Protein AF-A0A6G7YLN0-F1 (afdb_monomer)

Foldseek 3Di:
DDPDDPVLLVLLVVLLVLLLVLQCLQPVCLSVLLVVLLVLLVPFPDDSSLSSLLLLLLLVCLLVVPPCDPVNPPPDPDDPSNVVSSVSSSVSSVVQNCQADDPPPDPVSVVPPGRHRDPSSVVSSVSSNVSNVVRVVVVVVPPPPPDDPDD

Sequence (151 aa):
MSNFTPAERIEVDRQYRILVKALHELDPAHPRHLREALARAEQAPTDPTLARVLVAREVLRGVAWEGRSPLTVRDMTLPGELASALSDAEKLGRAIGRFAYPPRRGLLGMILKRKSFSQAGKEALMHCRAIGAAHERRQSARRPGRGLRQA

Structure (mmCIF, N/CA/C/O backbone):
data_AF-A0A6G7YLN0-F1
#
_entry.id   AF-A0A6G7YLN0-F1
#
loop_
_atom_site.group_PDB
_atom_site.id
_atom_site.type_symbol
_atom_site.label_atom_id
_atom_site.label_alt_id
_atom_site.label_comp_id
_atom_site.label_asym_id
_atom_site.label_entity_id
_atom_site.label_seq_id
_atom_site.pdbx_PDB_ins_code
_atom_site.Cartn_x
_atom_site.Cartn_y
_atom_site.Cartn_z
_atom_site.occupancy
_atom_site.B_iso_or_equiv
_atom_site.auth_seq_id
_atom_site.auth_comp_id
_atom_site.auth_asym_id
_atom_site.auth_atom_id
_atom_site.pdbx_PDB_model_num
ATOM 1 N N . MET A 1 1 ? 16.817 -5.044 -12.549 1.00 52.00 1 MET A N 1
ATOM 2 C CA . MET A 1 1 ? 17.104 -3.590 -12.518 1.00 52.00 1 MET A CA 1
ATOM 3 C C . MET A 1 1 ? 15.794 -2.816 -12.577 1.00 52.00 1 MET A C 1
ATOM 5 O O . MET A 1 1 ? 14.914 -3.203 -13.336 1.00 52.00 1 MET A O 1
ATOM 9 N N . SER A 1 2 ? 15.646 -1.775 -11.757 1.00 61.53 2 SER A N 1
ATOM 10 C CA . SER A 1 2 ? 14.411 -0.992 -11.626 1.00 61.53 2 SER A CA 1
ATOM 11 C C . SER A 1 2 ? 14.305 0.121 -12.660 1.00 61.53 2 SER A C 1
ATOM 13 O O . SER A 1 2 ? 15.196 0.963 -12.748 1.00 61.53 2 SER A O 1
ATOM 15 N N . ASN A 1 3 ? 13.194 0.153 -13.400 1.00 75.62 3 ASN A N 1
ATOM 16 C CA . ASN A 1 3 ? 12.908 1.175 -14.414 1.00 75.62 3 ASN A CA 1
ATOM 17 C C . ASN A 1 3 ? 12.217 2.435 -13.844 1.00 75.62 3 ASN A C 1
ATOM 19 O O . ASN A 1 3 ? 11.690 3.234 -14.615 1.00 75.62 3 ASN A O 1
ATOM 23 N N . PHE A 1 4 ? 12.154 2.602 -12.517 1.00 84.69 4 PHE A N 1
ATOM 24 C CA . PHE A 1 4 ? 11.645 3.834 -11.902 1.00 84.69 4 PHE A CA 1
ATOM 25 C C . PHE A 1 4 ? 12.678 4.957 -12.004 1.00 84.69 4 PHE A C 1
ATOM 27 O O . PHE A 1 4 ? 13.849 4.749 -11.661 1.00 84.69 4 PHE A O 1
ATOM 34 N N . THR A 1 5 ? 12.239 6.146 -12.426 1.00 88.19 5 THR A N 1
ATOM 35 C CA . THR A 1 5 ? 13.101 7.338 -12.465 1.00 88.19 5 THR A CA 1
ATOM 36 C C . THR A 1 5 ? 13.426 7.814 -11.043 1.00 88.19 5 THR A C 1
ATOM 38 O O . THR A 1 5 ? 12.644 7.561 -10.124 1.00 88.19 5 THR A O 1
ATOM 41 N N . PRO A 1 6 ? 14.540 8.533 -10.816 1.00 89.56 6 PRO A N 1
ATOM 42 C CA . PRO A 1 6 ? 14.854 9.076 -9.491 1.00 89.56 6 PRO A CA 1
ATOM 43 C C . PRO A 1 6 ? 13.720 9.924 -8.894 1.00 89.56 6 PRO A C 1
ATOM 45 O O . PRO A 1 6 ? 13.402 9.783 -7.716 1.00 89.56 6 PRO A O 1
ATOM 48 N N . ALA A 1 7 ? 13.054 10.738 -9.721 1.00 88.38 7 ALA A N 1
ATOM 49 C CA . ALA A 1 7 ? 11.911 11.548 -9.304 1.00 88.38 7 ALA A CA 1
ATOM 50 C C . ALA A 1 7 ? 10.719 10.690 -8.845 1.00 88.38 7 ALA A C 1
ATOM 52 O O . ALA A 1 7 ? 10.096 10.991 -7.831 1.00 88.38 7 ALA A O 1
ATOM 53 N N . GLU A 1 8 ? 10.430 9.586 -9.542 1.00 89.06 8 GLU A N 1
ATOM 54 C CA . GLU A 1 8 ? 9.356 8.665 -9.152 1.00 89.06 8 GLU A CA 1
ATOM 55 C C . GLU A 1 8 ? 9.647 7.973 -7.824 1.00 89.06 8 GLU A C 1
ATOM 57 O O . GLU A 1 8 ? 8.735 7.786 -7.026 1.00 89.06 8 GLU A O 1
ATOM 62 N N . ARG A 1 9 ? 10.908 7.618 -7.562 1.00 92.25 9 ARG A N 1
ATOM 63 C CA . ARG A 1 9 ? 11.304 7.001 -6.288 1.00 92.25 9 ARG A CA 1
ATOM 64 C C . ARG A 1 9 ? 11.085 7.960 -5.120 1.00 92.25 9 ARG A C 1
ATOM 66 O O . ARG A 1 9 ? 10.458 7.577 -4.137 1.00 92.25 9 ARG A O 1
ATOM 73 N N . I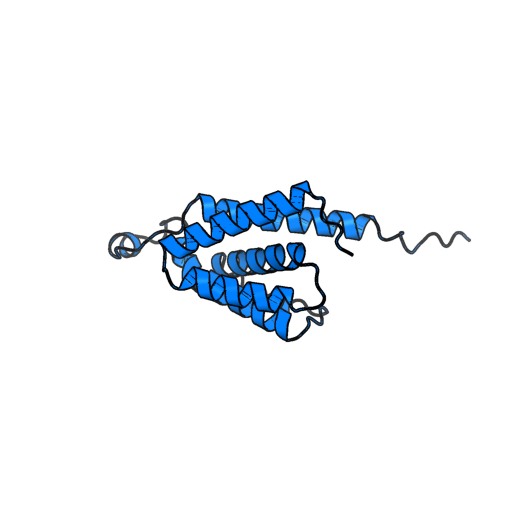LE A 1 10 ? 11.532 9.211 -5.269 1.00 93.00 10 ILE A N 1
ATOM 74 C CA . ILE A 1 10 ? 11.332 10.272 -4.269 1.00 93.00 10 ILE A CA 1
ATOM 75 C C . ILE A 1 10 ? 9.841 10.486 -4.005 1.00 93.00 10 ILE A C 1
ATOM 77 O O . ILE A 1 10 ? 9.420 10.583 -2.851 1.00 93.00 10 ILE A O 1
ATOM 81 N N . GLU A 1 11 ? 9.036 10.535 -5.065 1.00 92.19 11 GLU A N 1
ATOM 82 C CA . GLU A 1 11 ? 7.601 10.750 -4.929 1.00 92.19 11 GLU A CA 1
ATOM 83 C C . GLU A 1 11 ? 6.911 9.557 -4.255 1.00 92.19 11 GLU A C 1
ATOM 85 O O . GLU A 1 11 ? 6.140 9.753 -3.319 1.00 92.19 11 GLU A O 1
ATOM 90 N N . VAL A 1 12 ? 7.236 8.317 -4.634 1.00 92.06 12 VAL A N 1
ATOM 91 C CA . VAL A 1 12 ? 6.708 7.114 -3.968 1.00 92.06 12 VAL A CA 1
ATOM 92 C C . VAL A 1 12 ? 7.073 7.102 -2.481 1.00 92.06 12 VAL A C 1
ATOM 94 O O . VAL A 1 12 ? 6.205 6.842 -1.647 1.00 92.06 12 VAL A O 1
ATOM 97 N N . ASP A 1 13 ? 8.314 7.435 -2.121 1.00 93.00 13 ASP A N 1
ATOM 98 C CA . ASP A 1 13 ? 8.737 7.519 -0.720 1.00 93.00 13 ASP A CA 1
ATOM 99 C C . ASP A 1 13 ? 7.973 8.597 0.054 1.00 93.00 13 ASP A C 1
ATOM 101 O O . ASP A 1 13 ? 7.529 8.371 1.186 1.00 93.00 13 ASP A O 1
ATOM 105 N N . ARG A 1 14 ? 7.783 9.772 -0.554 1.00 93.25 14 ARG A N 1
ATOM 106 C CA . ARG A 1 14 ? 7.001 10.865 0.030 1.00 93.25 14 ARG A CA 1
ATOM 107 C C . ARG A 1 14 ? 5.558 10.434 0.283 1.00 93.25 14 ARG A C 1
ATOM 109 O O . ARG A 1 14 ? 5.064 10.610 1.398 1.00 93.25 14 ARG A O 1
ATOM 116 N N . GLN A 1 15 ? 4.904 9.838 -0.711 1.00 91.31 15 GLN A N 1
ATOM 117 C CA . GLN A 1 15 ? 3.523 9.375 -0.586 1.00 91.31 15 GLN A CA 1
ATOM 118 C C . GLN A 1 15 ? 3.396 8.253 0.449 1.00 91.31 15 GLN A C 1
ATOM 120 O O . GLN A 1 15 ? 2.476 8.254 1.268 1.00 91.31 15 GLN A O 1
ATOM 125 N N . TYR A 1 16 ? 4.372 7.349 0.514 1.00 91.00 16 TYR A N 1
ATOM 126 C CA . TYR A 1 16 ? 4.400 6.304 1.530 1.00 91.00 16 TYR A CA 1
ATOM 127 C C . TYR A 1 16 ? 4.506 6.870 2.958 1.00 91.00 16 TYR A C 1
ATOM 129 O O . TYR A 1 16 ? 3.818 6.407 3.869 1.00 91.00 16 TYR A O 1
ATOM 137 N N . ARG A 1 17 ? 5.304 7.926 3.176 1.00 93.06 17 ARG A N 1
ATOM 138 C CA . ARG A 1 17 ? 5.377 8.620 4.479 1.00 93.06 17 ARG A CA 1
ATOM 139 C C . ARG A 1 17 ? 4.051 9.283 4.859 1.00 93.06 17 ARG A C 1
ATOM 141 O O . ARG A 1 17 ? 3.651 9.206 6.022 1.00 93.06 17 ARG A O 1
ATOM 148 N N . ILE A 1 18 ? 3.361 9.897 3.896 1.00 92.38 18 ILE A N 1
ATOM 149 C CA . ILE A 1 18 ? 2.029 10.487 4.106 1.00 92.38 18 ILE A CA 1
ATOM 150 C C . ILE A 1 18 ? 1.026 9.400 4.515 1.00 92.38 18 ILE A C 1
ATOM 152 O O . ILE A 1 18 ? 0.301 9.574 5.495 1.00 92.38 18 ILE A O 1
ATOM 156 N N . LEU A 1 19 ? 1.040 8.253 3.830 1.00 90.50 19 LEU A N 1
ATOM 157 C CA . LEU A 1 19 ? 0.207 7.097 4.166 1.00 90.50 19 LEU A CA 1
ATOM 158 C C . LEU A 1 19 ? 0.468 6.592 5.594 1.00 90.50 19 LEU A C 1
ATOM 160 O O . LEU A 1 19 ? -0.474 6.390 6.357 1.00 90.50 19 LEU A O 1
ATOM 164 N N . VAL A 1 20 ? 1.736 6.426 5.982 1.00 92.69 20 VAL A N 1
ATOM 165 C CA . VAL A 1 20 ? 2.116 6.003 7.341 1.00 92.69 20 VAL A CA 1
ATOM 166 C C . VAL A 1 20 ? 1.573 6.968 8.397 1.00 92.69 20 VAL A C 1
ATOM 168 O O . VAL A 1 20 ? 1.029 6.524 9.409 1.00 92.69 20 VAL A O 1
ATOM 171 N N . LYS A 1 21 ? 1.679 8.282 8.162 1.00 92.31 21 LYS A N 1
ATOM 172 C CA . LYS A 1 21 ? 1.144 9.297 9.077 1.00 92.31 21 LYS A CA 1
ATOM 173 C C . LYS A 1 21 ? -0.383 9.209 9.185 1.00 92.31 21 LYS A C 1
ATOM 175 O O . LYS A 1 21 ? -0.911 9.184 10.292 1.00 92.31 21 LYS A O 1
ATOM 180 N N . ALA A 1 22 ? -1.077 9.076 8.054 1.00 88.75 22 ALA A N 1
ATOM 181 C CA . ALA A 1 22 ? -2.532 8.922 8.011 1.00 88.75 22 ALA A CA 1
ATOM 182 C C . ALA A 1 22 ? -3.019 7.666 8.758 1.00 88.75 22 ALA A C 1
ATOM 184 O O . ALA A 1 22 ? -4.047 7.685 9.433 1.00 88.75 22 ALA A O 1
ATOM 185 N N . LEU A 1 23 ? -2.269 6.566 8.662 1.00 89.75 23 LEU A N 1
ATOM 186 C CA . LEU A 1 23 ? -2.560 5.331 9.388 1.00 89.75 23 LEU A CA 1
ATOM 187 C C . LEU A 1 23 ? -2.331 5.470 10.894 1.00 89.75 23 LEU A C 1
ATOM 189 O O . LEU A 1 23 ? -3.152 4.980 11.6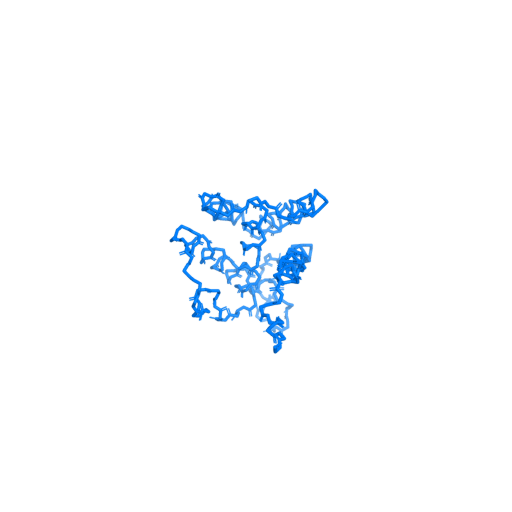65 1.00 89.75 23 LEU A O 1
ATOM 193 N N . HIS A 1 24 ? -1.259 6.155 11.301 1.00 90.81 24 HIS A N 1
ATOM 194 C CA . HIS A 1 24 ? -0.968 6.436 12.709 1.00 90.81 24 HIS A CA 1
ATOM 195 C C . HIS A 1 24 ? -2.080 7.259 13.372 1.00 90.81 24 HIS A C 1
ATOM 197 O O . HIS A 1 24 ? -2.433 7.021 14.526 1.00 90.81 24 HIS A O 1
ATOM 203 N N . GLU A 1 25 ? -2.646 8.224 12.641 1.00 87.19 25 GLU A N 1
ATOM 204 C CA . GLU A 1 25 ? -3.766 9.032 13.129 1.00 87.19 25 GLU A CA 1
ATOM 205 C C . GLU A 1 25 ? -4.978 8.159 13.473 1.00 87.19 25 GLU A C 1
ATOM 207 O O . GLU A 1 25 ? -5.598 8.393 14.508 1.00 87.19 25 GLU A O 1
ATOM 212 N N . LEU A 1 26 ? -5.266 7.116 12.683 1.00 84.94 26 LEU A N 1
ATOM 213 C CA . LEU A 1 26 ? -6.323 6.143 12.977 1.00 84.94 26 LEU A CA 1
ATOM 214 C C . LEU A 1 26 ? -5.987 5.254 14.178 1.00 84.94 26 LEU A C 1
ATOM 216 O O . LEU A 1 26 ? -6.759 5.196 15.137 1.00 84.94 26 LEU A O 1
ATOM 220 N N . ASP A 1 27 ? -4.853 4.562 14.109 1.00 88.06 27 ASP A N 1
ATOM 221 C CA . ASP A 1 27 ? -4.390 3.612 15.117 1.00 88.06 27 ASP A CA 1
ATOM 222 C C . ASP A 1 27 ? -2.848 3.589 15.126 1.00 88.06 27 ASP A C 1
ATOM 224 O O . ASP A 1 27 ? -2.238 3.292 14.090 1.00 88.06 27 ASP A O 1
ATOM 228 N N . PRO A 1 28 ? -2.194 3.860 16.272 1.00 88.88 28 PRO A N 1
ATOM 229 C CA . PRO A 1 28 ? -0.738 3.796 16.395 1.00 88.88 28 PRO A CA 1
ATOM 230 C C . PRO A 1 28 ? -0.116 2.442 16.011 1.00 88.88 28 PRO A C 1
ATOM 232 O O . PRO A 1 28 ? 1.067 2.400 15.666 1.00 88.88 28 PRO A O 1
ATOM 235 N N . ALA A 1 29 ? -0.881 1.344 16.027 1.00 90.75 29 ALA A N 1
ATOM 236 C CA . ALA A 1 29 ? -0.414 0.021 15.614 1.00 90.75 29 ALA A CA 1
ATOM 237 C C . ALA A 1 29 ? -0.374 -0.167 14.084 1.00 90.75 29 ALA A C 1
ATOM 239 O O . ALA A 1 29 ? 0.461 -0.918 13.575 1.00 90.75 29 ALA A O 1
ATOM 240 N N . HIS A 1 30 ? -1.216 0.534 13.313 1.00 91.75 30 HIS A N 1
ATOM 241 C CA . HIS A 1 30 ? -1.281 0.368 11.853 1.00 91.75 30 HIS A CA 1
ATOM 242 C C . HIS A 1 30 ? 0.045 0.651 11.118 1.00 91.75 30 HIS A C 1
ATOM 244 O O . HIS A 1 30 ? 0.397 -0.129 10.229 1.00 91.75 30 HIS A O 1
ATOM 250 N N . PRO A 1 31 ? 0.821 1.702 11.459 1.00 92.94 31 PRO A N 1
ATOM 251 C CA . PRO A 1 31 ? 2.152 1.920 10.894 1.00 92.94 31 PRO A CA 1
ATOM 252 C C . PRO A 1 31 ? 3.094 0.730 11.036 1.00 92.94 31 PRO A C 1
ATOM 254 O O . PRO A 1 31 ? 3.891 0.475 10.135 1.00 92.94 31 PRO A O 1
ATOM 257 N N . ARG A 1 32 ? 3.027 0.013 12.164 1.00 93.81 32 ARG A N 1
ATOM 258 C CA . ARG A 1 32 ? 3.877 -1.149 12.417 1.00 93.81 32 ARG A CA 1
ATOM 259 C C . ARG A 1 32 ? 3.518 -2.285 11.464 1.00 93.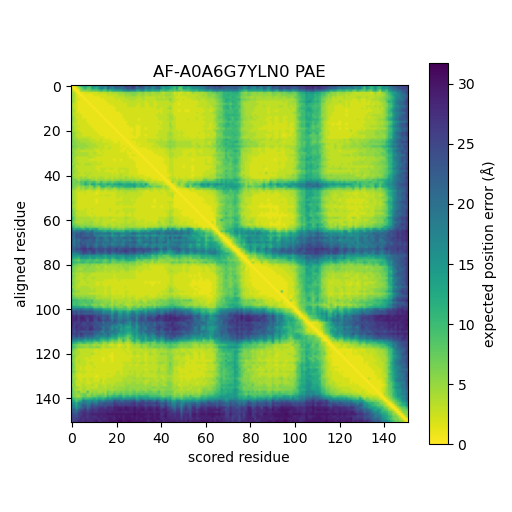81 32 ARG A C 1
ATOM 261 O O . ARG A 1 32 ? 4.399 -2.749 10.749 1.00 93.81 32 ARG A O 1
ATOM 268 N N . HIS A 1 33 ? 2.235 -2.634 11.367 1.00 93.12 33 HIS A N 1
ATOM 269 C CA . HIS A 1 33 ? 1.767 -3.663 10.433 1.00 93.12 33 HIS A CA 1
ATOM 270 C C . HIS A 1 33 ? 2.104 -3.319 8.976 1.00 93.12 33 HIS A C 1
ATOM 272 O O . HIS A 1 33 ? 2.536 -4.183 8.215 1.00 93.12 33 HIS A O 1
ATOM 278 N N . LEU A 1 34 ? 1.966 -2.045 8.585 1.00 93.19 34 LEU A N 1
ATOM 279 C CA . LEU A 1 34 ? 2.326 -1.599 7.240 1.00 93.19 34 LEU A CA 1
ATOM 280 C C . LEU A 1 34 ? 3.836 -1.752 6.969 1.00 93.19 34 LEU A C 1
ATOM 282 O O . LEU A 1 34 ? 4.221 -2.221 5.900 1.00 93.19 34 LEU A O 1
ATOM 286 N N . ARG A 1 35 ? 4.699 -1.384 7.926 1.00 93.12 35 ARG A N 1
ATOM 287 C CA . ARG A 1 35 ? 6.158 -1.558 7.797 1.00 93.12 35 ARG A CA 1
ATOM 288 C C . ARG A 1 35 ? 6.564 -3.029 7.742 1.00 93.12 35 ARG A C 1
ATOM 290 O O . ARG A 1 35 ? 7.417 -3.370 6.936 1.00 93.12 35 ARG A O 1
ATOM 297 N N . GLU A 1 36 ? 5.946 -3.889 8.549 1.00 93.00 36 GLU A N 1
ATOM 298 C CA . GLU A 1 36 ? 6.187 -5.341 8.536 1.00 93.00 36 GLU A CA 1
ATOM 299 C C . GLU A 1 36 ? 5.753 -5.983 7.206 1.00 93.00 36 GLU A C 1
ATOM 301 O O . GLU A 1 36 ? 6.430 -6.873 6.689 1.00 93.00 36 GLU A O 1
ATOM 306 N N . ALA A 1 37 ? 4.644 -5.524 6.615 1.00 91.25 37 ALA A N 1
ATOM 307 C CA . ALA A 1 37 ? 4.235 -5.935 5.274 1.00 91.25 37 ALA A CA 1
ATOM 308 C C . ALA A 1 37 ? 5.228 -5.448 4.206 1.00 91.25 37 ALA A C 1
ATOM 310 O O . ALA A 1 37 ? 5.649 -6.238 3.364 1.00 91.25 37 ALA A O 1
ATOM 311 N N . LEU A 1 38 ? 5.655 -4.181 4.258 1.00 92.12 38 LEU A N 1
ATOM 312 C CA . LEU A 1 38 ? 6.628 -3.653 3.300 1.00 92.12 38 LEU A CA 1
ATOM 313 C C . LEU A 1 38 ? 7.982 -4.361 3.393 1.00 92.12 38 LEU A C 1
ATOM 315 O O . LEU A 1 38 ? 8.513 -4.740 2.359 1.00 92.12 38 LEU A O 1
ATOM 319 N N . ALA A 1 39 ? 8.512 -4.583 4.597 1.00 91.81 39 ALA A N 1
ATOM 320 C CA . ALA A 1 39 ? 9.800 -5.249 4.776 1.00 91.81 39 ALA A CA 1
ATOM 321 C C . ALA A 1 39 ? 9.802 -6.653 4.148 1.00 91.81 39 ALA A C 1
ATOM 323 O O . ALA A 1 39 ? 10.746 -7.014 3.453 1.00 91.81 39 ALA A O 1
ATOM 324 N N . ARG A 1 40 ? 8.710 -7.415 4.310 1.00 89.38 40 ARG A N 1
ATOM 325 C CA . ARG A 1 40 ? 8.535 -8.714 3.638 1.00 89.38 40 ARG A CA 1
ATOM 326 C C . ARG A 1 40 ? 8.391 -8.580 2.121 1.00 89.38 40 ARG A C 1
ATOM 328 O O . ARG A 1 40 ? 8.952 -9.375 1.378 1.00 89.38 40 ARG A O 1
ATOM 335 N N . ALA A 1 41 ? 7.672 -7.567 1.638 1.00 86.88 41 ALA A N 1
ATOM 336 C CA . ALA A 1 41 ? 7.555 -7.319 0.201 1.00 86.88 41 ALA A CA 1
ATOM 337 C C . ALA A 1 41 ? 8.900 -6.923 -0.441 1.00 86.88 41 ALA A C 1
ATOM 339 O O . ALA A 1 41 ? 9.146 -7.273 -1.591 1.00 86.88 41 ALA A O 1
ATOM 340 N N . GLU A 1 42 ? 9.764 -6.213 0.289 1.00 88.69 42 GLU A N 1
ATOM 341 C CA . GLU A 1 42 ? 11.112 -5.820 -0.146 1.00 88.69 42 GLU A CA 1
ATOM 342 C C . GLU A 1 42 ? 12.124 -6.979 -0.113 1.00 88.69 42 GLU A C 1
ATOM 344 O O . GLU A 1 42 ? 13.118 -6.915 -0.830 1.00 88.69 42 GLU A O 1
ATOM 349 N N . GLN A 1 43 ? 11.880 -8.032 0.679 1.00 84.81 43 GLN A N 1
ATOM 350 C CA . GLN A 1 43 ? 12.705 -9.253 0.700 1.00 84.81 43 GLN A CA 1
ATOM 351 C C . GLN A 1 43 ? 12.509 -10.133 -0.543 1.00 84.81 43 GLN A C 1
ATOM 353 O O . GLN A 1 43 ? 13.401 -10.894 -0.917 1.00 84.81 43 GLN A O 1
ATOM 358 N N . ALA A 1 44 ? 11.365 -10.009 -1.219 1.00 78.69 44 ALA A N 1
ATOM 359 C CA . ALA A 1 44 ? 11.124 -10.691 -2.481 1.00 78.69 44 ALA A CA 1
ATOM 360 C C . ALA A 1 44 ? 12.073 -10.171 -3.589 1.00 78.69 44 ALA A C 1
ATOM 362 O O . ALA A 1 44 ? 12.548 -9.039 -3.506 1.00 78.69 44 ALA A O 1
ATOM 363 N N . PRO A 1 45 ? 12.315 -10.934 -4.679 1.00 67.44 45 PRO A N 1
ATOM 364 C CA . PRO A 1 45 ? 13.171 -10.529 -5.806 1.00 67.44 45 PRO A CA 1
ATOM 365 C C . PRO A 1 45 ? 12.532 -9.438 -6.695 1.00 67.44 45 PRO A C 1
ATOM 367 O O . PRO A 1 45 ? 12.559 -9.502 -7.924 1.00 67.44 45 PRO A O 1
ATOM 370 N N . THR A 1 46 ? 11.914 -8.435 -6.077 1.00 71.94 46 THR A N 1
ATOM 371 C CA . THR A 1 46 ? 11.300 -7.273 -6.710 1.00 71.94 46 THR A CA 1
ATOM 372 C C . THR A 1 46 ? 12.108 -6.017 -6.395 1.00 71.94 46 THR A C 1
ATOM 374 O O . THR A 1 46 ? 12.866 -5.947 -5.435 1.00 71.94 46 THR A O 1
ATOM 377 N N . ASP A 1 47 ? 11.935 -4.985 -7.213 1.00 83.94 47 ASP A N 1
ATOM 378 C CA . ASP A 1 47 ? 12.443 -3.657 -6.893 1.00 83.94 47 ASP A CA 1
ATOM 379 C C . ASP A 1 47 ? 11.751 -3.081 -5.630 1.00 83.94 47 ASP A C 1
ATOM 381 O O . ASP A 1 47 ? 10.523 -3.174 -5.531 1.00 83.94 47 ASP A O 1
ATOM 385 N N . PRO A 1 48 ? 12.477 -2.434 -4.695 1.00 86.88 48 PRO A N 1
ATOM 386 C CA . PRO A 1 48 ? 11.883 -1.842 -3.492 1.00 86.88 48 PRO A CA 1
ATOM 387 C C . PRO A 1 48 ? 10.857 -0.734 -3.767 1.00 86.88 48 PRO A C 1
ATOM 389 O O . PRO A 1 48 ? 9.882 -0.578 -3.024 1.00 86.88 48 PRO A O 1
ATOM 392 N N . THR A 1 49 ? 11.036 0.063 -4.826 1.00 88.75 49 THR A N 1
ATOM 393 C CA . THR A 1 49 ? 10.043 1.082 -5.205 1.00 88.75 49 THR A CA 1
ATOM 394 C C . THR A 1 49 ? 8.771 0.413 -5.715 1.00 88.75 49 THR A C 1
ATOM 396 O O . THR A 1 49 ? 7.671 0.785 -5.301 1.00 88.75 49 THR A O 1
ATOM 399 N N . LEU A 1 50 ? 8.911 -0.637 -6.528 1.00 85.50 50 LEU A N 1
ATOM 400 C CA . LEU A 1 50 ? 7.785 -1.470 -6.939 1.00 85.50 50 LEU A CA 1
ATOM 401 C C . LEU A 1 50 ? 7.074 -2.111 -5.738 1.00 85.50 50 LEU A C 1
ATOM 403 O O . LEU A 1 50 ? 5.848 -2.078 -5.686 1.00 85.50 50 LEU A O 1
ATOM 407 N N . ALA A 1 51 ? 7.809 -2.621 -4.745 1.00 88.06 51 ALA A N 1
ATOM 408 C CA . ALA A 1 51 ? 7.227 -3.195 -3.530 1.00 88.06 51 ALA A CA 1
ATOM 409 C C . ALA A 1 51 ? 6.328 -2.188 -2.790 1.00 88.06 51 ALA A C 1
ATOM 411 O O . ALA A 1 51 ? 5.178 -2.504 -2.483 1.00 88.06 51 ALA A O 1
ATOM 412 N N . ARG A 1 52 ? 6.793 -0.944 -2.585 1.00 90.69 52 ARG A N 1
ATOM 413 C CA . ARG A 1 52 ? 5.987 0.142 -1.982 1.00 90.69 52 ARG A CA 1
ATOM 414 C C . ARG A 1 52 ? 4.705 0.412 -2.763 1.00 90.69 52 ARG A C 1
ATOM 416 O O . ARG A 1 52 ? 3.638 0.556 -2.168 1.00 90.69 52 ARG A O 1
ATOM 423 N N . VAL A 1 53 ? 4.807 0.479 -4.089 1.00 87.88 53 VAL A N 1
ATOM 424 C CA . VAL A 1 53 ? 3.662 0.720 -4.977 1.00 87.88 53 VAL A CA 1
ATOM 425 C C . VAL A 1 53 ? 2.653 -0.425 -4.898 1.00 87.88 53 VAL A C 1
ATOM 427 O O . VAL A 1 53 ? 1.454 -0.167 -4.792 1.00 87.88 53 VAL A O 1
ATOM 430 N N . LEU A 1 54 ? 3.118 -1.677 -4.909 1.00 87.19 54 LEU A N 1
ATOM 431 C CA . LEU A 1 54 ? 2.260 -2.857 -4.792 1.00 87.19 54 LEU A CA 1
ATOM 432 C C . LEU A 1 54 ? 1.560 -2.897 -3.431 1.00 87.19 54 LEU A C 1
ATOM 434 O O . LEU A 1 54 ? 0.341 -3.029 -3.382 1.00 87.19 54 LEU A O 1
ATOM 438 N N . VAL A 1 55 ? 2.293 -2.689 -2.336 1.00 90.81 55 VAL A N 1
ATOM 439 C CA . VAL A 1 55 ? 1.717 -2.611 -0.984 1.00 90.81 55 VAL A CA 1
ATOM 440 C C . VAL A 1 55 ? 0.659 -1.505 -0.905 1.00 90.81 55 VAL A C 1
ATOM 442 O O . VAL A 1 55 ? -0.456 -1.751 -0.447 1.00 90.81 55 VAL A O 1
ATOM 445 N N . ALA A 1 56 ? 0.953 -0.301 -1.408 1.00 88.62 56 ALA A N 1
ATOM 446 C CA . ALA A 1 56 ? -0.006 0.805 -1.429 1.00 88.62 56 ALA A CA 1
ATOM 447 C C . ALA A 1 56 ? -1.258 0.479 -2.267 1.00 88.62 56 ALA A C 1
ATOM 449 O O . ALA A 1 56 ? -2.382 0.771 -1.856 1.00 88.62 56 ALA A O 1
ATOM 450 N N . ARG A 1 57 ? -1.090 -0.169 -3.425 1.00 84.94 57 ARG A N 1
ATOM 451 C CA . ARG A 1 57 ? -2.204 -0.617 -4.273 1.00 84.94 57 ARG A CA 1
ATOM 452 C C . ARG A 1 57 ? -3.108 -1.607 -3.541 1.00 84.94 57 ARG A C 1
ATOM 454 O O . ARG A 1 57 ? -4.327 -1.498 -3.650 1.00 84.94 57 ARG A O 1
ATOM 461 N N . GLU A 1 58 ? -2.535 -2.530 -2.780 1.00 88.00 58 GLU A N 1
ATOM 462 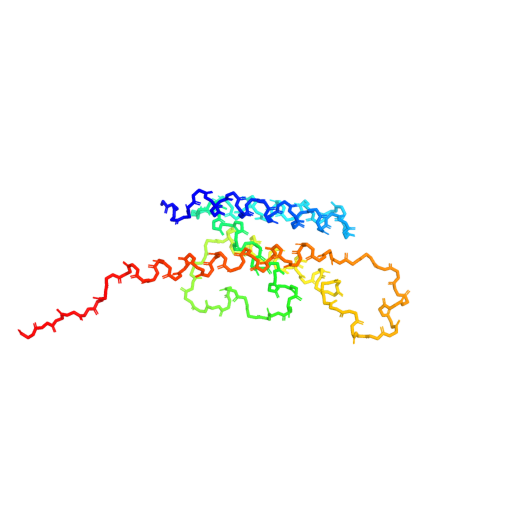C CA . GLU A 1 58 ? -3.298 -3.526 -2.027 1.00 88.00 58 GLU A CA 1
ATOM 463 C C . GLU A 1 58 ? -4.053 -2.922 -0.845 1.00 88.00 58 GLU A C 1
ATOM 465 O O . GLU A 1 58 ? -5.213 -3.269 -0.616 1.00 88.00 58 GLU A O 1
ATOM 470 N N . VAL A 1 59 ? -3.463 -1.937 -0.163 1.00 88.81 59 VAL A N 1
ATOM 471 C CA . VAL A 1 59 ? -4.190 -1.128 0.827 1.00 88.81 59 VAL A CA 1
ATOM 472 C C . VAL A 1 59 ? -5.393 -0.444 0.173 1.00 88.81 59 VAL A C 1
ATOM 474 O O . VAL A 1 59 ? -6.504 -0.526 0.697 1.00 88.81 59 VAL A O 1
ATOM 477 N N . LEU A 1 60 ? -5.209 0.189 -0.992 1.00 84.56 60 LEU A N 1
ATOM 478 C CA . LEU A 1 60 ? -6.302 0.844 -1.719 1.00 84.56 60 LEU A CA 1
ATOM 479 C C . LEU A 1 60 ? -7.390 -0.154 -2.146 1.00 84.56 60 LEU A C 1
ATOM 481 O O . LEU A 1 60 ? -8.577 0.151 -2.047 1.00 84.56 60 LEU A O 1
ATOM 485 N N . ARG A 1 61 ? -6.998 -1.357 -2.571 1.00 80.06 61 ARG A N 1
ATOM 486 C CA . ARG A 1 61 ? -7.921 -2.446 -2.907 1.00 80.06 61 ARG A CA 1
ATOM 487 C C . ARG A 1 61 ? -8.758 -2.870 -1.701 1.00 80.06 61 ARG A C 1
ATOM 489 O O . ARG A 1 61 ? -9.981 -2.969 -1.802 1.00 80.06 61 ARG A O 1
ATOM 496 N N . GLY A 1 62 ? -8.116 -3.058 -0.548 1.00 82.88 62 GLY A N 1
ATOM 497 C CA . GLY A 1 62 ? -8.801 -3.340 0.712 1.00 82.88 62 GLY A CA 1
ATOM 498 C C . GLY A 1 62 ? -9.759 -2.215 1.115 1.00 82.88 62 GLY A C 1
ATOM 499 O O . GLY A 1 62 ? -10.896 -2.486 1.503 1.00 82.88 62 GLY A O 1
ATOM 500 N N . VAL A 1 63 ? -9.344 -0.953 0.943 1.00 83.19 63 VAL A N 1
ATOM 501 C CA . VAL A 1 63 ? -10.182 0.237 1.182 1.00 83.19 63 VAL A CA 1
ATOM 502 C C . VAL A 1 63 ? -11.414 0.256 0.282 1.00 83.19 63 VAL A C 1
ATOM 504 O O . VAL A 1 63 ? -12.503 0.592 0.748 1.00 83.19 63 VAL A O 1
ATOM 507 N N . ALA A 1 64 ? -11.259 -0.112 -0.988 1.00 78.31 64 ALA A N 1
ATOM 508 C CA . ALA A 1 64 ? -12.337 -0.152 -1.969 1.00 78.31 64 ALA A CA 1
ATOM 509 C C . ALA A 1 64 ? -13.272 -1.366 -1.802 1.00 78.31 64 ALA A C 1
ATOM 511 O O . ALA A 1 64 ? -14.301 -1.427 -2.470 1.00 78.31 64 ALA A O 1
ATOM 512 N N . TRP A 1 65 ? -12.940 -2.313 -0.911 1.00 72.25 65 TRP A N 1
ATOM 513 C CA . TRP A 1 65 ? -13.625 -3.605 -0.763 1.00 72.25 65 TRP A CA 1
ATOM 514 C C . TRP A 1 65 ? -13.651 -4.415 -2.069 1.00 72.25 65 TRP A C 1
ATOM 516 O O . TRP A 1 65 ? -14.495 -5.291 -2.264 1.00 72.25 65 TRP A O 1
ATOM 526 N N . GLU A 1 66 ? -12.697 -4.155 -2.963 1.00 63.31 66 GLU A N 1
ATOM 527 C CA . GLU A 1 66 ? -12.563 -4.857 -4.232 1.00 63.31 66 GLU A CA 1
ATOM 528 C C . GLU A 1 66 ? -12.095 -6.299 -3.958 1.00 63.31 66 GLU A C 1
ATOM 530 O O . GLU A 1 66 ? -10.942 -6.562 -3.613 1.00 63.31 66 GLU A O 1
ATOM 535 N N . GLY A 1 67 ? -13.015 -7.262 -4.084 1.00 52.50 67 GLY A N 1
ATOM 536 C CA . GLY A 1 67 ? -12.764 -8.686 -3.815 1.00 52.50 67 GLY A CA 1
ATOM 537 C C . GLY A 1 67 ? -11.800 -9.380 -4.785 1.00 52.50 67 GLY A C 1
ATOM 538 O O . GLY A 1 67 ? -11.399 -10.511 -4.532 1.00 52.50 67 GLY A O 1
ATOM 539 N N . ARG A 1 68 ? -11.406 -8.724 -5.884 1.00 53.34 68 ARG A N 1
ATOM 540 C CA . ARG A 1 68 ? -10.466 -9.279 -6.869 1.00 53.34 68 ARG A CA 1
ATOM 541 C C . ARG A 1 68 ? -9.030 -8.974 -6.463 1.00 53.34 68 ARG A C 1
ATOM 543 O O . ARG A 1 68 ? -8.518 -7.905 -6.774 1.00 53.34 68 ARG A O 1
ATOM 550 N N . SER A 1 69 ? -8.390 -9.904 -5.760 1.00 49.47 69 SER A N 1
ATOM 551 C CA . SER A 1 69 ? -6.966 -9.816 -5.422 1.00 49.47 69 SER A CA 1
ATOM 552 C C . SER A 1 69 ? -6.073 -9.947 -6.654 1.00 49.47 69 SER A C 1
ATOM 554 O O . SER A 1 69 ? -6.442 -10.689 -7.565 1.00 49.47 69 SER A O 1
ATOM 556 N N . PRO A 1 70 ? -4.878 -9.328 -6.712 1.00 49.41 70 PRO A N 1
ATOM 557 C CA . PRO A 1 70 ? -3.853 -9.773 -7.655 1.00 49.41 70 PRO A CA 1
ATOM 558 C C . PRO A 1 70 ? -3.571 -11.280 -7.520 1.00 49.41 70 PRO A C 1
ATOM 560 O O . PRO A 1 70 ? -3.240 -11.904 -8.517 1.00 49.41 70 PRO A O 1
ATOM 563 N N . LEU A 1 71 ? -3.826 -11.890 -6.350 1.00 45.75 71 LEU A N 1
ATOM 564 C CA . LEU A 1 71 ? -3.800 -13.349 -6.145 1.00 45.75 71 LEU A CA 1
ATOM 565 C C . LEU A 1 71 ? -4.909 -14.103 -6.901 1.00 45.75 71 LEU A C 1
ATOM 567 O O . LEU A 1 71 ? -4.805 -15.304 -7.112 1.00 45.75 71 LEU A O 1
ATOM 571 N N . THR A 1 72 ? -5.993 -13.419 -7.281 1.00 42.50 72 THR A N 1
ATOM 572 C CA . THR A 1 72 ? -7.111 -14.000 -8.051 1.00 42.50 72 THR A CA 1
ATOM 573 C C . THR A 1 72 ? -6.956 -13.822 -9.558 1.00 42.50 72 THR A C 1
ATOM 575 O O . THR A 1 72 ? -7.737 -14.394 -10.320 1.00 42.50 72 THR A O 1
ATOM 578 N N . VAL A 1 73 ? -5.957 -13.056 -10.010 1.00 43.56 73 VAL A N 1
ATOM 579 C CA . VAL A 1 73 ? -5.599 -13.017 -11.427 1.00 43.56 73 VAL A CA 1
ATOM 580 C C . VAL A 1 73 ? -4.822 -14.299 -11.711 1.00 43.56 73 VAL A C 1
ATOM 582 O O . VAL A 1 73 ? -3.659 -14.426 -11.331 1.00 43.56 73 VAL A O 1
ATOM 585 N N . ARG A 1 74 ? -5.501 -15.277 -12.328 1.00 37.62 74 ARG A N 1
ATOM 586 C CA . ARG A 1 74 ? -4.864 -16.475 -12.890 1.00 37.62 74 ARG A CA 1
ATOM 587 C C . ARG A 1 74 ? -3.650 -16.015 -13.711 1.00 37.62 74 ARG A C 1
ATOM 589 O O . ARG A 1 74 ? -3.787 -15.080 -14.493 1.00 37.62 74 ARG A O 1
ATOM 596 N N . ASP A 1 75 ? -2.495 -16.637 -13.474 1.00 40.97 75 ASP A N 1
ATOM 597 C CA . ASP A 1 75 ? -1.234 -16.507 -14.234 1.00 40.97 75 ASP A CA 1
ATOM 598 C C . ASP A 1 75 ? -0.105 -15.626 -13.649 1.00 40.97 75 ASP A C 1
ATOM 600 O O . ASP A 1 75 ? 0.956 -15.528 -14.265 1.00 40.97 75 ASP A O 1
ATOM 604 N N . MET A 1 76 ? -0.230 -15.065 -12.436 1.00 47.50 76 MET A N 1
ATOM 605 C CA . MET A 1 76 ? 0.942 -14.562 -11.685 1.00 47.50 76 MET A CA 1
ATOM 606 C C . MET A 1 76 ? 1.348 -15.528 -10.564 1.00 47.50 76 MET A C 1
ATOM 608 O O . MET A 1 76 ? 0.785 -15.502 -9.471 1.00 47.50 76 MET A O 1
ATOM 612 N N . THR A 1 77 ? 2.379 -16.348 -10.789 1.00 59.75 77 THR A N 1
ATOM 613 C CA . THR A 1 77 ? 3.116 -16.995 -9.690 1.00 59.75 77 THR A CA 1
ATOM 614 C C . THR A 1 77 ? 3.920 -15.936 -8.941 1.00 59.75 77 THR A C 1
ATOM 616 O O . THR A 1 77 ? 5.024 -15.573 -9.346 1.00 59.75 77 THR A O 1
ATOM 619 N N . LEU A 1 78 ? 3.341 -15.407 -7.864 1.00 68.56 78 LEU A N 1
ATOM 620 C CA . LEU A 1 78 ? 4.034 -14.521 -6.932 1.00 68.56 78 LEU A CA 1
ATOM 621 C C . LEU A 1 78 ? 4.865 -15.355 -5.942 1.00 68.56 78 LEU A C 1
ATOM 623 O O . LEU A 1 78 ? 4.378 -16.384 -5.468 1.00 68.56 78 LEU A O 1
ATOM 627 N N . PRO A 1 79 ? 6.083 -14.916 -5.576 1.00 78.06 79 PRO A N 1
ATOM 628 C CA . PRO A 1 79 ? 6.811 -15.487 -4.445 1.00 78.06 79 PRO A CA 1
ATOM 629 C C . PRO A 1 79 ? 5.934 -15.491 -3.185 1.00 78.06 79 PRO A C 1
ATOM 631 O O . PRO A 1 79 ? 5.234 -14.509 -2.922 1.00 78.06 79 PRO A O 1
ATOM 634 N N . GLY A 1 80 ? 5.973 -16.571 -2.397 1.00 79.06 80 GLY A N 1
ATOM 635 C CA . GLY A 1 80 ? 5.076 -16.755 -1.245 1.00 79.06 80 GLY A CA 1
ATOM 636 C C . GLY A 1 80 ? 5.134 -15.612 -0.224 1.00 79.06 80 GLY A C 1
ATOM 637 O O . GLY A 1 80 ? 4.098 -15.159 0.263 1.00 79.06 80 GLY A O 1
ATOM 638 N N . GLU A 1 81 ? 6.329 -15.077 0.034 1.00 80.44 81 GLU A N 1
ATOM 639 C CA . GLU A 1 81 ? 6.529 -13.931 0.931 1.00 80.44 81 GLU A CA 1
ATOM 640 C C . GLU A 1 81 ? 5.861 -12.654 0.409 1.00 80.44 81 GLU A C 1
ATOM 642 O O . GLU A 1 81 ? 5.173 -11.961 1.161 1.00 80.44 81 GLU A O 1
ATOM 647 N N . LEU A 1 82 ? 5.982 -12.383 -0.897 1.00 82.88 82 LEU A N 1
ATOM 648 C CA . LEU A 1 82 ? 5.328 -11.244 -1.539 1.00 82.88 82 LEU A CA 1
ATOM 649 C C . LEU A 1 82 ? 3.806 -11.403 -1.495 1.00 82.88 82 LEU A C 1
ATOM 651 O O . LEU A 1 82 ? 3.101 -10.469 -1.127 1.00 82.88 82 LEU A O 1
ATOM 655 N N . ALA A 1 83 ? 3.289 -12.592 -1.806 1.00 83.25 83 ALA A N 1
ATOM 656 C CA . ALA A 1 83 ? 1.859 -12.880 -1.730 1.00 83.25 83 ALA A CA 1
ATOM 657 C C . ALA A 1 83 ? 1.298 -12.651 -0.314 1.00 83.25 83 ALA A C 1
ATOM 659 O O . ALA A 1 83 ? 0.269 -11.989 -0.152 1.00 83.25 83 ALA A O 1
ATOM 660 N N . SER A 1 84 ? 1.999 -13.137 0.717 1.00 85.00 84 SER A N 1
ATOM 661 C CA . SER A 1 84 ? 1.613 -12.921 2.114 1.00 85.00 84 SER A CA 1
ATOM 662 C C . SER A 1 84 ? 1.646 -11.440 2.494 1.00 85.00 84 SER A C 1
ATOM 664 O O . SER A 1 84 ? 0.704 -10.954 3.120 1.00 85.00 84 SER A O 1
ATOM 666 N N . ALA A 1 85 ? 2.696 -10.713 2.106 1.00 89.19 85 ALA A N 1
ATOM 667 C CA . ALA A 1 85 ? 2.832 -9.287 2.384 1.00 89.19 85 ALA A CA 1
ATOM 668 C C . ALA A 1 85 ? 1.695 -8.462 1.758 1.00 89.19 85 ALA A C 1
ATOM 670 O O . ALA A 1 85 ? 1.104 -7.603 2.415 1.00 89.19 85 ALA A O 1
ATOM 671 N N . LEU A 1 86 ? 1.349 -8.758 0.503 1.00 89.44 86 LEU A N 1
ATOM 672 C CA . LEU A 1 86 ? 0.260 -8.104 -0.223 1.00 89.44 86 LEU A CA 1
ATOM 673 C C . LEU A 1 86 ? -1.116 -8.424 0.379 1.00 89.44 86 LEU A C 1
ATOM 675 O O . LEU A 1 86 ? -1.949 -7.529 0.522 1.00 89.44 86 LEU A O 1
ATOM 679 N N . SER A 1 87 ? -1.338 -9.668 0.811 1.00 88.75 87 SER A N 1
ATOM 680 C CA . SER A 1 87 ? -2.543 -10.049 1.557 1.00 88.75 87 SER A CA 1
ATOM 681 C C . SER A 1 87 ? -2.676 -9.257 2.864 1.00 88.75 87 SER A C 1
ATOM 683 O O . SER A 1 87 ? -3.761 -8.788 3.206 1.00 88.75 87 SER A O 1
ATOM 685 N N . ASP A 1 88 ? -1.591 -9.087 3.617 1.00 91.12 88 ASP A N 1
ATOM 686 C CA . ASP A 1 88 ? -1.643 -8.343 4.879 1.00 91.12 88 ASP A CA 1
ATOM 687 C C . ASP A 1 88 ? -1.872 -6.841 4.653 1.00 91.12 88 ASP A C 1
ATOM 689 O O . ASP A 1 88 ? -2.643 -6.215 5.387 1.00 91.12 88 ASP A O 1
ATOM 693 N N . ALA A 1 89 ? -1.309 -6.280 3.579 1.00 90.50 89 ALA A N 1
ATOM 694 C CA . ALA A 1 89 ? -1.607 -4.922 3.133 1.00 90.50 89 ALA A CA 1
ATOM 695 C C . ALA A 1 89 ? -3.094 -4.739 2.758 1.00 90.50 89 ALA A C 1
ATOM 697 O O . ALA A 1 89 ? -3.715 -3.746 3.141 1.00 90.50 89 ALA A O 1
ATOM 698 N N . GLU A 1 90 ? -3.707 -5.714 2.079 1.00 90.44 90 GLU A N 1
ATOM 699 C CA . GLU A 1 90 ? -5.147 -5.705 1.794 1.00 90.44 90 GLU A CA 1
ATOM 700 C C . GLU A 1 90 ? -5.987 -5.749 3.076 1.00 90.44 90 GLU A C 1
ATOM 702 O O . GLU A 1 90 ? -6.922 -4.959 3.228 1.00 90.44 90 GLU A O 1
ATOM 707 N N . LYS A 1 91 ? -5.673 -6.657 4.010 1.00 89.81 91 LYS A N 1
ATOM 708 C CA . LYS A 1 91 ? -6.386 -6.761 5.296 1.00 89.81 91 LYS A CA 1
ATOM 709 C C . LYS A 1 91 ? -6.327 -5.441 6.060 1.00 89.81 91 LYS A C 1
ATOM 711 O O . LYS A 1 91 ? -7.351 -4.995 6.581 1.00 89.81 91 LYS A O 1
ATOM 716 N N . LEU A 1 92 ? -5.163 -4.787 6.064 1.00 90.62 92 LEU A N 1
ATOM 717 C CA . LEU A 1 92 ? -5.004 -3.447 6.621 1.00 90.62 92 LEU A CA 1
ATOM 718 C C . LEU A 1 92 ? -5.928 -2.443 5.914 1.00 90.62 92 LEU A C 1
ATOM 720 O O . LEU A 1 92 ? -6.664 -1.712 6.577 1.00 90.62 92 LEU A O 1
ATOM 724 N N . GLY A 1 93 ? -5.965 -2.461 4.579 1.00 88.31 93 GLY A N 1
ATOM 725 C CA . GLY A 1 93 ? -6.892 -1.664 3.775 1.00 88.31 93 GLY A CA 1
ATOM 726 C C . GLY A 1 93 ? -8.365 -1.884 4.140 1.00 88.31 93 GLY A C 1
ATOM 727 O O . GLY A 1 93 ? -9.114 -0.923 4.307 1.00 88.31 93 GLY A O 1
ATOM 728 N N . ARG A 1 94 ? -8.792 -3.137 4.338 1.00 87.62 94 ARG A N 1
ATOM 729 C CA . ARG A 1 94 ? -10.165 -3.473 4.761 1.00 87.62 94 ARG A CA 1
ATOM 730 C C . ARG A 1 94 ? -10.483 -2.944 6.154 1.00 87.62 94 ARG A C 1
ATOM 732 O O . ARG A 1 94 ? -11.574 -2.412 6.367 1.00 87.62 94 ARG A O 1
ATOM 739 N N . ALA A 1 95 ? -9.529 -3.045 7.082 1.00 86.56 95 ALA A N 1
ATOM 740 C CA . ALA A 1 95 ? -9.677 -2.517 8.435 1.00 86.56 95 ALA A CA 1
ATOM 741 C C . ALA A 1 95 ? -9.923 -1.000 8.424 1.00 86.56 95 ALA A C 1
ATOM 743 O O . ALA A 1 95 ? -10.743 -0.501 9.203 1.00 86.56 95 ALA A O 1
ATOM 744 N N . ILE A 1 96 ? -9.280 -0.278 7.495 1.00 83.38 96 ILE A N 1
ATOM 7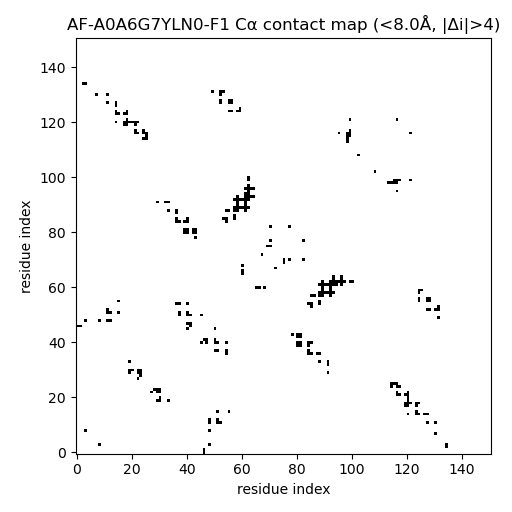45 C CA . ILE A 1 96 ? -9.429 1.175 7.377 1.00 83.38 96 ILE A CA 1
ATOM 746 C C . ILE A 1 96 ? -10.524 1.633 6.396 1.00 83.38 96 ILE A C 1
ATOM 748 O O . ILE A 1 96 ? -10.950 2.788 6.451 1.00 83.38 96 ILE A O 1
ATOM 752 N N . GLY A 1 97 ? -11.037 0.752 5.530 1.00 81.50 97 GLY A N 1
ATOM 753 C CA . GLY A 1 97 ? -11.947 1.110 4.432 1.00 81.50 97 GLY A CA 1
ATOM 754 C C . GLY A 1 97 ? -13.210 1.856 4.874 1.00 81.50 97 GLY A C 1
ATOM 755 O O . GLY A 1 97 ? -13.614 2.831 4.241 1.00 81.50 97 GLY A O 1
ATOM 756 N N . ARG A 1 98 ? -13.780 1.486 6.030 1.00 75.56 98 ARG A N 1
ATOM 757 C CA . ARG A 1 98 ? -14.954 2.166 6.618 1.00 75.56 98 ARG A CA 1
ATOM 758 C C . ARG A 1 98 ? -14.701 3.622 7.031 1.00 75.56 98 ARG A C 1
ATOM 760 O O . ARG A 1 98 ? -15.656 4.376 7.163 1.00 75.56 98 ARG A O 1
ATOM 767 N N . PHE A 1 99 ? -13.444 4.000 7.261 1.00 77.06 99 PHE A N 1
ATOM 768 C CA . PHE A 1 99 ? -13.035 5.359 7.634 1.00 77.06 99 PHE A CA 1
ATOM 769 C C . PHE A 1 99 ? -12.509 6.160 6.434 1.00 77.06 99 PHE A C 1
ATOM 771 O O . PHE A 1 99 ? -12.377 7.382 6.512 1.00 77.06 99 PHE A O 1
ATOM 778 N N . ALA A 1 100 ? -12.171 5.471 5.340 1.00 70.06 100 ALA A N 1
ATOM 779 C CA . ALA A 1 100 ? -11.671 6.065 4.107 1.00 70.06 100 ALA A CA 1
ATOM 780 C C . ALA A 1 100 ? -12.797 6.448 3.132 1.00 70.06 100 ALA A C 1
ATOM 782 O O . ALA A 1 100 ? -12.659 7.439 2.408 1.00 70.06 100 ALA A O 1
ATOM 783 N N . TYR A 1 101 ? -13.928 5.735 3.149 1.00 63.88 101 TYR A N 1
ATOM 784 C CA . TYR A 1 101 ? -15.127 6.133 2.409 1.00 63.88 101 TYR A CA 1
ATOM 785 C C . TYR A 1 101 ? -15.752 7.419 2.984 1.00 63.88 101 TYR A C 1
ATOM 787 O O . TYR A 1 101 ? -15.740 7.614 4.201 1.00 63.88 101 TYR A O 1
ATOM 795 N N . PRO A 1 102 ? -16.314 8.311 2.143 1.00 55.47 102 PRO A N 1
ATOM 796 C CA . PRO A 1 102 ? -17.070 9.459 2.631 1.00 55.47 102 PRO A CA 1
ATOM 797 C C . PRO A 1 102 ? -18.235 9.000 3.531 1.00 55.47 102 PRO A C 1
ATOM 799 O O . PRO A 1 102 ? -18.815 7.942 3.273 1.00 55.47 102 PRO A O 1
ATOM 802 N N . PRO A 1 103 ? -18.625 9.791 4.549 1.00 52.22 103 PRO A N 1
ATOM 803 C CA . PRO A 1 103 ? -19.554 9.412 5.629 1.00 52.22 103 PRO A CA 1
ATOM 804 C C . PRO A 1 103 ? -21.018 9.166 5.199 1.00 52.22 103 PRO A C 1
ATOM 806 O O . PRO A 1 103 ? -21.927 9.152 6.023 1.00 52.22 103 PRO A O 1
ATOM 809 N N . ARG A 1 104 ? -21.284 8.911 3.915 1.00 47.50 104 ARG A N 1
ATOM 810 C CA . ARG A 1 104 ? -22.618 8.777 3.307 1.00 47.50 104 ARG A CA 1
ATOM 811 C C . ARG A 1 104 ? -23.426 7.536 3.737 1.00 47.50 104 ARG A C 1
ATOM 813 O O . ARG A 1 104 ? -24.449 7.260 3.124 1.00 47.50 104 ARG A O 1
ATOM 820 N N . ARG A 1 105 ? -23.022 6.785 4.771 1.00 48.72 105 ARG A N 1
ATOM 821 C CA . ARG A 1 105 ? -23.767 5.606 5.279 1.00 48.72 105 ARG A CA 1
ATOM 822 C C . ARG A 1 105 ? -24.606 5.854 6.544 1.00 48.72 105 ARG A C 1
ATOM 824 O O . ARG A 1 105 ? -25.088 4.903 7.148 1.00 48.72 105 ARG A O 1
ATOM 831 N N . GLY A 1 106 ? -24.872 7.115 6.885 1.00 51.53 106 GLY A N 1
ATOM 832 C CA . GLY A 1 106 ? -25.985 7.486 7.767 1.00 51.53 106 GLY A CA 1
ATOM 833 C C . GLY A 1 106 ? -25.634 7.701 9.241 1.00 51.53 106 GLY A C 1
ATOM 834 O O . GLY A 1 106 ? -24.487 7.553 9.662 1.00 51.53 106 GLY A O 1
ATOM 835 N N . LEU A 1 107 ? -26.671 8.068 10.004 1.00 51.31 107 LEU A N 1
ATOM 836 C CA . LEU A 1 107 ? -26.683 8.504 11.411 1.00 51.31 107 LEU A CA 1
ATOM 837 C C . LEU A 1 107 ? -25.776 7.669 12.345 1.00 51.31 107 LEU A C 1
ATOM 839 O O . LEU A 1 107 ? -25.122 8.213 13.229 1.00 51.31 107 LEU A O 1
ATOM 843 N N . LEU A 1 108 ? -25.658 6.358 12.101 1.00 51.34 108 LEU A N 1
ATOM 844 C CA . LEU A 1 108 ? -24.785 5.431 12.842 1.00 51.34 108 LEU A CA 1
ATOM 845 C C . LEU A 1 108 ? -23.288 5.784 12.759 1.00 51.34 108 LEU A C 1
ATOM 847 O O . LEU A 1 108 ? -22.552 5.582 13.724 1.00 51.34 108 LEU A O 1
ATOM 851 N N . GLY A 1 109 ? -22.828 6.330 11.629 1.00 54.94 109 GLY A N 1
ATOM 852 C CA . GLY A 1 109 ? -21.448 6.793 11.453 1.00 54.94 109 GLY A CA 1
ATOM 853 C C . GLY A 1 109 ? -21.139 8.083 12.217 1.00 54.94 109 GLY A C 1
ATOM 854 O O . GLY A 1 109 ? -19.995 8.290 12.603 1.00 54.94 109 GLY A O 1
ATOM 855 N N . MET A 1 110 ? -22.157 8.912 12.477 1.00 52.69 110 MET A N 1
ATOM 856 C CA . MET A 1 110 ? -22.046 10.112 13.316 1.00 52.69 110 MET A CA 1
ATOM 857 C C . MET A 1 110 ? -22.061 9.780 14.814 1.00 52.69 110 MET A C 1
ATOM 859 O O . MET A 1 110 ? -21.415 10.470 15.597 1.00 52.69 110 MET A O 1
ATOM 863 N N . ILE A 1 111 ? -22.777 8.724 15.216 1.00 56.59 111 ILE A N 1
ATOM 864 C CA . ILE A 1 111 ? -22.892 8.297 16.623 1.00 56.59 111 ILE A CA 1
ATOM 865 C C . ILE A 1 111 ? -21.597 7.620 17.111 1.00 56.59 111 ILE A C 1
ATOM 867 O O . ILE A 1 111 ? -21.219 7.739 18.277 1.00 56.59 111 ILE A O 1
ATOM 871 N N . LEU A 1 112 ? -20.863 6.945 16.223 1.00 57.12 112 LEU A N 1
ATOM 872 C CA . LEU A 1 112 ? -19.566 6.357 16.548 1.00 57.12 112 LEU A CA 1
ATOM 873 C C . LEU A 1 112 ? -18.464 7.427 16.463 1.00 57.12 112 LEU A C 1
ATOM 875 O O . LEU A 1 112 ? -17.980 7.715 15.372 1.00 57.12 112 LEU A O 1
ATOM 879 N N . LYS A 1 113 ? -18.009 7.971 17.606 1.00 56.09 113 LYS A N 1
ATOM 880 C CA . LYS A 1 113 ? -16.790 8.807 17.695 1.00 56.09 113 LYS A CA 1
ATOM 881 C C . LYS A 1 113 ? -15.586 8.022 17.164 1.00 56.09 113 LYS A C 1
ATOM 883 O O . LYS A 1 113 ? -14.952 7.260 17.891 1.00 56.09 113 LYS A O 1
ATOM 888 N N . ARG A 1 114 ? -15.294 8.156 15.875 1.00 62.88 114 ARG A N 1
ATOM 889 C CA . ARG A 1 114 ? -14.255 7.393 15.186 1.00 62.88 114 ARG A CA 1
ATOM 890 C C . ARG A 1 114 ? -13.313 8.335 14.463 1.00 62.88 114 ARG A C 1
ATOM 892 O O . ARG A 1 114 ? -13.748 9.283 13.818 1.00 62.88 114 ARG A O 1
ATOM 899 N N . LYS A 1 115 ? -12.015 8.051 14.571 1.00 70.06 115 LYS A N 1
ATOM 900 C CA . LYS A 1 115 ? -10.979 8.765 13.825 1.00 70.06 115 LYS A CA 1
ATOM 901 C C . LYS A 1 115 ? -11.169 8.480 12.332 1.00 70.06 115 LYS A C 1
ATOM 903 O O . LYS A 1 115 ? -11.422 7.336 11.956 1.00 70.06 115 LYS A O 1
ATOM 908 N N . SER A 1 116 ? -11.124 9.512 11.499 1.00 74.94 116 SER A N 1
ATOM 909 C CA . SER A 1 116 ? -11.276 9.404 10.045 1.00 74.94 116 SER A CA 1
ATOM 910 C C . SER A 1 116 ? -9.919 9.191 9.376 1.00 74.94 116 SER A C 1
ATOM 912 O O . SER A 1 116 ? -8.885 9.592 9.906 1.00 74.94 116 SER A O 1
ATOM 914 N N . PHE A 1 117 ? -9.905 8.536 8.212 1.00 81.62 117 PHE A N 1
ATOM 915 C CA . PHE A 1 117 ? -8.674 8.414 7.432 1.00 81.62 117 PHE A CA 1
ATOM 916 C C . PHE A 1 117 ? -8.404 9.733 6.702 1.00 81.62 117 PHE A C 1
ATOM 918 O O . PHE A 1 117 ? -9.298 10.247 6.017 1.00 81.62 117 PHE A O 1
ATOM 925 N N . SER A 1 118 ? -7.195 10.278 6.848 1.00 84.56 118 SER A N 1
ATOM 926 C CA . SER A 1 118 ? -6.874 11.618 6.349 1.00 84.56 118 SER A CA 1
ATOM 927 C C . SER A 1 118 ? -6.980 11.717 4.822 1.00 84.56 118 SER A C 1
ATOM 929 O O . SER A 1 118 ? -6.716 10.760 4.090 1.00 84.56 118 SER A O 1
ATOM 931 N N . GLN A 1 119 ? -7.367 12.897 4.327 1.00 85.19 119 GLN A N 1
ATOM 932 C CA . GLN A 1 119 ? -7.484 13.166 2.890 1.00 85.19 119 GLN A CA 1
ATOM 933 C C . GLN A 1 119 ? -6.141 12.975 2.169 1.00 85.19 119 GLN A C 1
ATOM 935 O O . GLN A 1 119 ? -6.083 12.300 1.143 1.00 85.19 119 GLN A O 1
ATOM 940 N N . ALA A 1 120 ? -5.054 13.464 2.771 1.00 83.62 120 ALA A N 1
ATOM 941 C CA . ALA A 1 120 ? -3.699 13.292 2.255 1.00 83.62 120 ALA A CA 1
ATOM 942 C C . ALA A 1 120 ? -3.314 11.807 2.110 1.00 83.62 120 ALA A C 1
ATOM 944 O O . ALA A 1 120 ? -2.686 11.422 1.128 1.00 83.62 120 ALA A O 1
ATOM 945 N N . GLY A 1 121 ? -3.733 10.942 3.045 1.00 84.44 121 GLY A N 1
ATOM 946 C CA . GLY A 1 121 ? -3.517 9.496 2.941 1.00 84.44 121 GLY A CA 1
ATOM 947 C C . GLY A 1 121 ? -4.240 8.859 1.749 1.00 84.44 121 GLY A C 1
ATOM 948 O O . GLY A 1 121 ? -3.701 7.954 1.113 1.00 84.44 121 GLY A O 1
ATOM 949 N N . LYS A 1 122 ? -5.443 9.339 1.408 1.00 85.00 122 LYS A N 1
ATOM 950 C CA . LYS A 1 122 ? -6.205 8.857 0.239 1.00 85.00 122 LYS A CA 1
ATOM 951 C C . LYS A 1 122 ? -5.531 9.265 -1.064 1.00 85.00 122 LYS A C 1
ATOM 953 O O . LYS A 1 122 ? -5.366 8.433 -1.954 1.00 85.00 122 LYS A O 1
ATOM 958 N N . GLU A 1 123 ? -5.118 10.525 -1.155 1.00 85.62 123 GLU A N 1
ATOM 959 C CA . GLU A 1 123 ? -4.386 11.056 -2.307 1.00 85.62 123 GLU A CA 1
ATOM 960 C C . GLU A 1 123 ? -3.075 10.295 -2.516 1.00 85.62 123 GLU A C 1
ATOM 962 O O . GLU A 1 123 ? -2.799 9.854 -3.631 1.00 85.62 123 GLU A O 1
ATOM 967 N N . ALA A 1 124 ? -2.336 10.017 -1.439 1.00 85.38 124 ALA A N 1
ATOM 968 C CA . ALA A 1 124 ? -1.104 9.238 -1.494 1.00 85.38 124 ALA A CA 1
ATOM 969 C C . ALA A 1 124 ? -1.290 7.847 -2.116 1.00 85.38 124 ALA A C 1
ATOM 971 O O . ALA A 1 124 ? -0.519 7.445 -2.991 1.00 85.38 124 ALA A O 1
ATOM 972 N N . LEU A 1 125 ? -2.344 7.123 -1.724 1.00 84.88 125 LEU A N 1
ATOM 973 C CA . LEU A 1 125 ? -2.669 5.818 -2.309 1.00 84.88 125 LEU A CA 1
ATOM 974 C C . LEU A 1 125 ? -2.970 5.922 -3.813 1.00 84.88 125 LEU A C 1
ATOM 976 O O . LEU A 1 125 ? -2.497 5.099 -4.602 1.00 84.88 125 LEU A O 1
ATOM 980 N N . MET A 1 126 ? -3.733 6.941 -4.218 1.00 86.38 126 MET A N 1
ATOM 981 C CA . MET A 1 126 ? -4.082 7.170 -5.622 1.00 86.38 126 MET A CA 1
ATOM 982 C C . 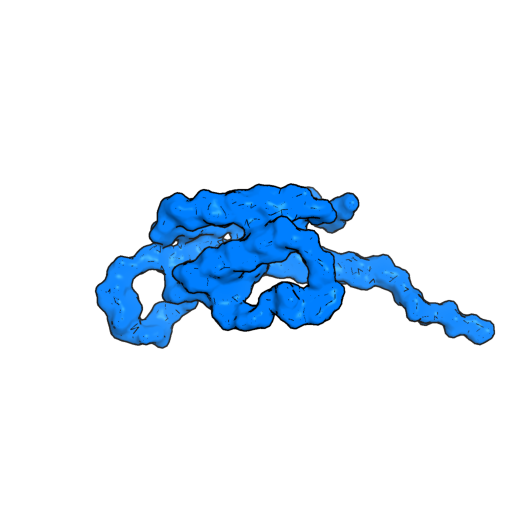MET A 1 126 ? -2.855 7.527 -6.466 1.00 86.38 126 MET A C 1
ATOM 984 O O . MET A 1 126 ? -2.691 6.983 -7.561 1.00 86.38 126 MET A O 1
ATOM 988 N N . HIS A 1 127 ? -1.960 8.370 -5.945 1.00 85.31 127 HIS A N 1
ATOM 989 C CA . HIS A 1 127 ? -0.706 8.726 -6.607 1.00 85.31 127 HIS A CA 1
ATOM 990 C C . HIS A 1 127 ? 0.211 7.511 -6.788 1.00 85.31 127 HIS A C 1
ATOM 992 O O . HIS A 1 127 ? 0.673 7.266 -7.903 1.00 85.31 127 HIS A O 1
ATOM 998 N N . CYS A 1 128 ? 0.413 6.692 -5.749 1.00 86.44 128 CYS A N 1
ATOM 999 C CA . CYS A 1 128 ? 1.201 5.460 -5.865 1.00 86.44 128 CYS A CA 1
ATOM 1000 C C . CYS A 1 128 ? 0.637 4.514 -6.938 1.00 86.44 128 CYS A C 1
ATOM 1002 O O . CYS A 1 128 ? 1.391 3.994 -7.762 1.00 86.44 128 CYS A O 1
ATOM 1004 N N . ARG A 1 129 ? -0.693 4.336 -6.992 1.00 82.69 129 ARG A N 1
ATOM 1005 C CA . ARG A 1 129 ? -1.352 3.532 -8.037 1.00 82.69 129 ARG A CA 1
ATOM 1006 C C . ARG A 1 129 ? -1.125 4.108 -9.437 1.00 82.69 129 ARG A C 1
ATOM 1008 O O . ARG A 1 129 ? -0.852 3.345 -10.363 1.00 82.69 129 ARG A O 1
ATOM 1015 N N . ALA A 1 130 ? -1.230 5.426 -9.599 1.00 84.50 130 ALA A N 1
ATOM 1016 C CA . ALA A 1 130 ? -1.017 6.092 -10.882 1.00 84.50 130 ALA A CA 1
ATOM 1017 C C . ALA A 1 130 ? 0.430 5.933 -11.381 1.00 84.50 130 ALA A C 1
ATOM 1019 O O . ALA A 1 130 ? 0.639 5.581 -12.544 1.00 84.50 130 ALA A O 1
ATOM 1020 N N . ILE A 1 131 ? 1.420 6.113 -10.497 1.00 84.94 131 ILE A N 1
ATOM 1021 C CA . ILE A 1 131 ? 2.845 5.924 -10.813 1.00 84.94 131 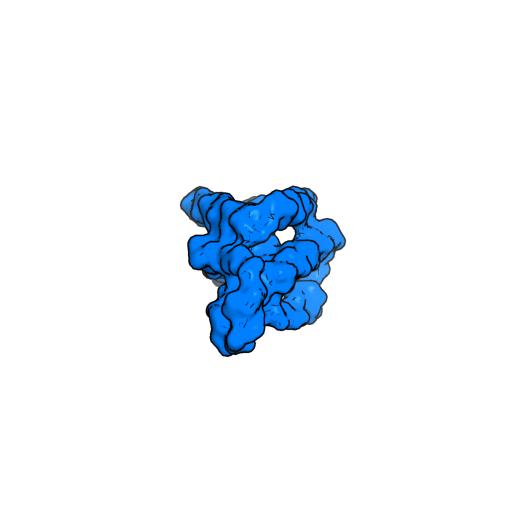ILE A CA 1
ATOM 1022 C C . ILE A 1 131 ? 3.116 4.463 -11.211 1.00 84.94 131 ILE A 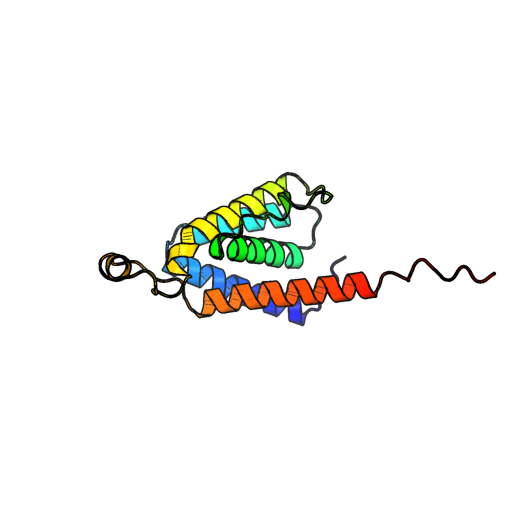C 1
ATOM 1024 O O . ILE A 1 131 ? 3.782 4.213 -12.218 1.00 84.94 131 ILE A O 1
ATOM 1028 N N . GLY A 1 132 ? 2.544 3.497 -10.484 1.00 84.62 132 GLY A N 1
ATOM 1029 C CA . GLY A 1 132 ? 2.618 2.075 -10.834 1.00 84.62 132 GLY A CA 1
ATOM 1030 C C . GLY A 1 132 ? 2.058 1.767 -12.224 1.00 84.62 132 GLY A C 1
ATOM 1031 O O . GLY A 1 132 ? 2.738 1.157 -13.046 1.00 84.62 132 GLY A O 1
ATOM 1032 N N . ALA A 1 133 ? 0.859 2.263 -12.537 1.00 82.88 133 ALA A N 1
ATOM 1033 C CA . ALA A 1 133 ? 0.246 2.072 -13.852 1.00 82.88 133 ALA A CA 1
ATOM 1034 C C . ALA A 1 133 ? 1.069 2.721 -14.983 1.00 82.88 133 ALA A C 1
ATOM 1036 O O . ALA A 1 133 ? 1.231 2.140 -16.058 1.00 82.88 133 ALA A O 1
ATOM 1037 N N . ALA A 1 134 ? 1.628 3.913 -14.752 1.00 84.56 134 ALA A N 1
ATOM 1038 C CA . ALA A 1 134 ? 2.515 4.576 -15.707 1.00 84.56 134 ALA A CA 1
ATOM 1039 C C . ALA A 1 134 ? 3.816 3.786 -15.933 1.00 84.56 134 ALA A C 1
ATOM 1041 O O . ALA A 1 134 ? 4.346 3.737 -17.046 1.00 84.56 134 ALA A O 1
ATOM 1042 N N . HIS A 1 135 ? 4.338 3.142 -14.890 1.00 83.88 135 HIS A N 1
ATOM 1043 C CA . HIS A 1 135 ? 5.484 2.247 -14.987 1.00 83.88 135 HIS A CA 1
ATOM 1044 C C . HIS A 1 135 ? 5.177 0.989 -15.818 1.00 83.88 135 HIS A C 1
ATOM 1046 O O . HIS A 1 135 ? 5.899 0.707 -16.774 1.00 83.88 135 HIS A O 1
ATOM 1052 N N . GLU A 1 136 ? 4.080 0.284 -15.530 1.00 80.94 136 GLU A N 1
ATOM 1053 C CA . GLU A 1 136 ? 3.640 -0.908 -16.280 1.00 80.94 136 GLU A CA 1
ATOM 1054 C C . GLU A 1 136 ? 3.420 -0.606 -17.777 1.00 80.94 136 GLU A C 1
ATOM 1056 O O . GLU A 1 136 ? 3.836 -1.374 -18.652 1.00 80.94 136 GLU A O 1
ATOM 1061 N N . ARG A 1 137 ? 2.833 0.556 -18.101 1.00 82.06 137 ARG A N 1
ATOM 1062 C CA . ARG A 1 137 ? 2.668 1.023 -19.491 1.00 82.06 137 ARG A CA 1
ATOM 1063 C C . ARG A 1 137 ? 4.006 1.223 -20.205 1.00 82.06 137 ARG A C 1
ATOM 1065 O O . ARG A 1 137 ? 4.164 0.793 -21.343 1.00 82.06 137 ARG A O 1
ATOM 1072 N N . ARG A 1 138 ? 4.999 1.823 -19.538 1.00 81.81 138 ARG A N 1
ATOM 1073 C CA . ARG A 1 138 ? 6.351 1.991 -20.106 1.00 81.81 138 ARG A CA 1
ATOM 1074 C C . ARG A 1 138 ? 7.061 0.656 -20.322 1.00 81.81 138 ARG A C 1
ATOM 1076 O O . ARG A 1 138 ? 7.802 0.519 -21.291 1.00 81.81 138 ARG A O 1
ATOM 1083 N N . GLN A 1 139 ? 6.842 -0.326 -19.449 1.00 76.88 139 GLN A N 1
ATOM 1084 C CA . GLN A 1 139 ? 7.416 -1.663 -19.615 1.00 76.88 139 GLN A CA 1
ATOM 1085 C C . GLN A 1 139 ? 6.777 -2.438 -20.774 1.00 76.88 139 GLN A C 1
ATOM 1087 O O . GLN A 1 139 ? 7.485 -3.063 -21.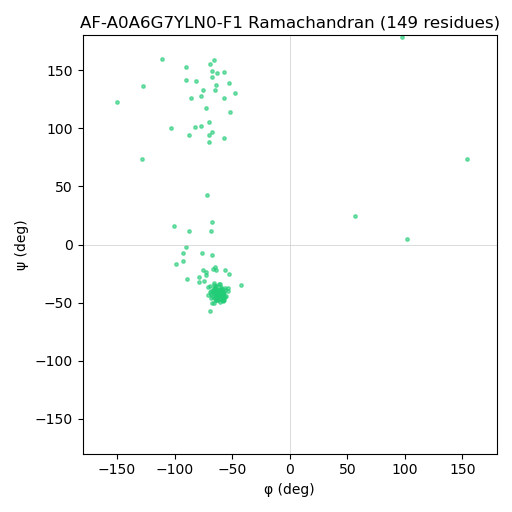561 1.00 76.88 139 GLN A O 1
ATOM 1092 N N . SER A 1 140 ? 5.450 -2.391 -20.895 1.00 71.00 140 SER A N 1
ATOM 1093 C CA . SER A 1 140 ? 4.716 -3.084 -21.963 1.00 71.00 140 SER A CA 1
ATOM 1094 C C . SER A 1 140 ? 4.985 -2.482 -23.343 1.00 71.00 140 SER A C 1
ATOM 1096 O O . SER A 1 140 ? 5.220 -3.236 -24.283 1.00 71.00 140 SER A O 1
ATOM 1098 N N . ALA A 1 141 ? 5.066 -1.152 -23.454 1.00 63.34 141 ALA A N 1
ATOM 1099 C CA . ALA A 1 141 ? 5.413 -0.462 -24.700 1.00 63.34 141 ALA A CA 1
ATOM 1100 C C . ALA A 1 141 ? 6.848 -0.748 -25.192 1.00 63.34 141 ALA A C 1
ATOM 1102 O O . ALA A 1 141 ? 7.150 -0.546 -26.363 1.00 63.34 141 ALA A O 1
ATOM 1103 N N . ARG A 1 142 ? 7.740 -1.226 -24.313 1.00 58.22 142 ARG A N 1
ATOM 1104 C CA . ARG A 1 142 ? 9.123 -1.600 -24.652 1.00 58.22 142 ARG A CA 1
ATOM 1105 C C . ARG A 1 142 ? 9.289 -3.062 -25.067 1.00 58.22 142 ARG A C 1
ATOM 1107 O O . ARG A 1 142 ? 10.402 -3.455 -25.409 1.00 58.22 142 ARG A O 1
ATOM 1114 N N . ARG A 1 143 ? 8.232 -3.884 -25.048 1.00 53.34 143 ARG A N 1
ATOM 1115 C CA . ARG A 1 143 ? 8.306 -5.226 -25.641 1.00 53.34 143 ARG A CA 1
ATOM 1116 C C . ARG A 1 143 ? 8.320 -5.064 -27.167 1.00 53.34 143 ARG A C 1
ATOM 1118 O O . ARG A 1 143 ? 7.337 -4.546 -27.694 1.00 53.34 143 ARG A O 1
ATOM 1125 N N . PRO A 1 144 ? 9.382 -5.480 -27.886 1.00 48.22 144 PRO A N 1
ATOM 1126 C CA . PRO A 1 144 ? 9.349 -5.479 -29.341 1.00 48.22 144 PRO A CA 1
ATOM 1127 C C . PRO A 1 144 ? 8.164 -6.335 -29.782 1.00 48.22 144 PRO A C 1
ATOM 1129 O O . PRO A 1 144 ? 8.005 -7.471 -29.323 1.00 48.22 144 PRO A O 1
ATOM 1132 N N . GLY A 1 145 ? 7.298 -5.758 -30.615 1.00 48.16 145 GLY A N 1
ATOM 1133 C CA . GLY A 1 145 ? 6.162 -6.459 -31.191 1.00 48.16 145 GLY A CA 1
ATOM 1134 C C . GLY A 1 145 ? 6.653 -7.748 -31.836 1.00 48.16 145 GLY A C 1
ATOM 1135 O O . GLY A 1 145 ? 7.420 -7.730 -32.797 1.00 48.16 145 GLY A O 1
ATOM 1136 N N . ARG A 1 146 ? 6.241 -8.886 -31.280 1.00 52.19 146 ARG A N 1
ATOM 1137 C CA . ARG A 1 146 ? 6.463 -10.195 -31.883 1.00 52.19 146 ARG A CA 1
ATOM 1138 C C . ARG A 1 146 ? 5.565 -10.264 -33.119 1.00 52.19 146 ARG A C 1
ATOM 1140 O O . ARG A 1 146 ? 4.421 -10.682 -33.008 1.00 52.19 146 ARG A O 1
ATOM 1147 N N . GLY A 1 147 ? 6.059 -9.800 -34.265 1.00 50.03 147 GLY A N 1
ATOM 1148 C CA . GLY A 1 147 ? 5.321 -9.904 -35.523 1.00 50.03 147 GLY A CA 1
ATOM 1149 C C . GLY A 1 147 ? 5.658 -8.853 -36.573 1.00 50.03 147 GLY A C 1
ATOM 1150 O O . GLY A 1 147 ? 4.827 -8.011 -36.872 1.00 50.03 147 GLY A O 1
ATOM 1151 N N . LEU A 1 148 ? 6.821 -8.980 -37.208 1.00 45.00 148 LEU A N 1
ATOM 1152 C CA . LEU A 1 148 ? 6.925 -8.800 -38.657 1.00 45.00 148 LEU A CA 1
ATOM 1153 C C . LEU A 1 148 ? 7.650 -10.037 -39.202 1.00 45.00 148 LEU A C 1
ATOM 1155 O O . LEU A 1 148 ? 8.825 -9.998 -39.543 1.00 45.00 148 LEU A O 1
ATOM 1159 N N . ARG A 1 149 ? 6.937 -11.173 -39.240 1.00 50.91 149 ARG A N 1
ATOM 1160 C CA . ARG A 1 149 ? 7.144 -12.115 -40.344 1.00 50.91 149 ARG A CA 1
ATOM 1161 C C . ARG A 1 149 ? 6.607 -11.380 -41.568 1.00 50.91 149 ARG A C 1
ATOM 1163 O O . ARG A 1 149 ? 5.393 -11.319 -41.743 1.00 50.91 149 ARG A O 1
ATOM 1170 N N . GLN A 1 150 ? 7.490 -10.743 -42.324 1.00 44.00 150 GLN A N 1
ATOM 1171 C CA . GLN A 1 150 ? 7.206 -10.467 -43.724 1.00 44.00 150 GLN A CA 1
ATOM 1172 C C . GLN A 1 150 ? 7.721 -11.646 -44.546 1.00 44.00 150 GLN A C 1
ATOM 1174 O O . GLN A 1 150 ? 8.696 -12.292 -44.159 1.00 44.00 150 GLN A O 1
ATOM 1179 N N . ALA A 1 151 ? 6.909 -11.947 -45.555 1.00 43.94 151 ALA A N 1
ATOM 1180 C CA . ALA A 1 151 ? 6.904 -13.097 -46.445 1.00 43.94 151 ALA A CA 1
ATOM 1181 C C . ALA A 1 151 ? 8.247 -13.391 -47.121 1.00 43.94 151 ALA A C 1
ATOM 1183 O O . ALA A 1 151 ? 9.000 -12.427 -47.382 1.00 43.94 151 ALA A O 1
#

Nearest PDB structures (foldseek):
  1og4-assembly1_A  TM=3.250E-01  e=9.097E+00  Rattus norvegicus

Mean predicted aligned error: 9.33 Å

Secondary structure (DSSP, 8-state):
-----HHHHHHHHHHHHHHHHHHHHH-TTHHHHHHHHHHHHHHSSS-HHHHHHHHHHHHHHHHHT----GGGSTT----HHHHHHHHHHHHHHHHHHHHHS-STT-HHHHHS--PPPPHHHHHHHHHHHHHHHHHHHHHHHTS--S-----

Organism: NCBI:txid2714943

pLDDT: mean 77.01, std 16.11, range [37.62, 93.81]

Radius of gyration: 17.47 Å; Cα contacts (8 Å, |Δi|>4): 165; chains: 1; bounding box: 44×30×64 Å

Solvent-accessible surface area (backbone atoms only — not comparable to full-atom values): 8342 Å² total; per-residue (Å²): 137,72,89,70,51,74,69,54,46,55,48,47,53,51,28,48,52,41,32,40,52,26,36,34,68,56,38,75,63,48,36,54,58,52,49,57,24,47,55,39,26,44,70,34,104,53,48,58,65,57,30,54,29,51,36,38,38,26,23,48,33,19,37,67,66,52,84,76,44,77,86,67,45,86,89,65,92,62,58,69,57,33,50,52,18,37,52,51,27,18,52,52,14,43,75,44,17,81,37,60,49,78,78,86,83,44,73,69,62,72,72,50,92,67,68,59,48,40,69,64,25,54,52,24,34,53,50,32,40,50,55,47,53,55,49,53,51,58,55,59,73,65,53,76,78,90,74,80,86,72,133